Protein AF-A0A7W0P525-F1 (afdb_monomer)

Secondary structure (DSSP, 8-state):
-TTHHHHHHHHHTT-----------PPP--EEEEEEEEEEEEEEEEEEEEEEEEEEEEEEEEEEEEEE--SS-EEEEEEEEEEEEE-TTSSSEEEEEEEEEEEEEEEEEEEEEEEEEEEEEEEEEEEE--TT-EEEEE-TTSSSS---EEEETT-SSPEEPPSS-EEE-SS--

Sequence (173 aa):
MRKFLLFAALAALFVLPAIGSAVRAAPKDGTLSIKNGDGMVFINGSGAVIAQVEKVFKPGGITLTDIVEEGSGATFTGCEWSKETETASGVGTVTYCRGTNIRFKLIGGQYKLRITNAKGINLSAVGRSRVDQVHLDGDGEALGDDDGTFSFDGDLPYKSLPNKLDKFQLGSS

Foldseek 3Di:
DVVVVVVVVVVVVVPDPPDPPPPPPPFQQQKKWWFFAFFKKKAWFWFKKKKWFFFADPPWWKKKKFQAPDDDAKDKDQFPDKDKDADPVNRIIIIIGHHGRMIMMDGGGTMIIIGGRTGRMTMMDGGWDDWQRIKWAQCACPVDDFNTFMDGSPDPPTHGTHNGIDGDTGTDD

Nearest PDB structures (foldseek):
  2uy9-assembly1_A  TM=4.790E-01  e=8.465E-01  Bacillus subtilis
  3kgl-assembly2_D  TM=4.512E-01  e=9.938E-01  Brassica napus
  1zrr-assembly1_A  TM=4.078E-01  e=2.337E+00  Klebsiella oxytoca
  4qgm-assembly1_A  TM=3.086E-01  e=2.894E+00  Bacillus anthracis str. 'Ames Ancestor'
  6ovb-assembly1_A  TM=1.997E-01  e=9.897E+00  Bacillus thuringiensis

pLDDT: mean 83.34, std 16.04, range [43.47, 97.88]

Solvent-accessible surface area (backbone atoms only — not comparable to full-atom values): 8809 Å² total; per-residue (Å²): 118,79,70,60,58,55,56,57,58,58,58,59,71,71,68,64,80,73,78,82,73,77,74,70,75,69,84,51,79,6,33,39,39,34,44,50,24,24,25,35,44,36,39,40,34,35,34,34,40,39,36,38,32,45,34,42,43,87,95,40,34,36,38,40,33,39,56,37,78,44,67,79,48,77,48,80,42,46,56,76,43,71,50,76,45,69,38,98,84,69,60,25,42,34,41,38,37,35,40,48,61,28,36,39,39,32,42,46,30,36,36,39,42,38,38,30,50,28,36,46,28,33,36,43,36,42,33,37,22,54,82,69,30,28,37,40,24,17,46,56,78,75,79,64,76,78,35,22,30,33,30,52,59,79,46,78,76,65,39,70,42,39,67,49,82,41,70,37,57,32,27,73,126

Mean predicted aligned error: 10.32 Å

Structure (mmCIF, N/CA/C/O backbone):
data_AF-A0A7W0P525-F1
#
_entry.id   AF-A0A7W0P525-F1
#
loop_
_atom_site.group_PDB
_atom_site.id
_atom_site.type_symbol
_atom_site.label_atom_id
_atom_site.label_alt_id
_atom_site.label_comp_id
_atom_site.label_asym_id
_atom_site.label_entity_id
_atom_site.label_seq_id
_atom_site.pdbx_PDB_ins_code
_atom_site.Cartn_x
_atom_site.Cartn_y
_atom_site.Cartn_z
_atom_site.occupancy
_atom_site.B_iso_or_equiv
_atom_site.auth_seq_id
_atom_site.auth_comp_id
_atom_site.auth_asym_id
_atom_site.auth_atom_id
_atom_site.pdbx_PDB_model_num
ATOM 1 N N . MET A 1 1 ? 0.279 -51.932 -57.284 1.00 49.66 1 MET A N 1
ATOM 2 C CA . MET A 1 1 ? -0.048 -50.521 -56.957 1.00 49.66 1 MET A CA 1
ATOM 3 C C . MET A 1 1 ? -1.187 -50.356 -55.939 1.00 49.66 1 MET A C 1
ATOM 5 O O . MET A 1 1 ? -1.161 -49.404 -55.179 1.00 49.66 1 MET A O 1
ATOM 9 N N . ARG A 1 2 ? -2.140 -51.299 -55.825 1.00 53.41 2 ARG A N 1
ATOM 10 C CA . ARG A 1 2 ? -3.279 -51.225 -54.877 1.00 53.41 2 ARG A CA 1
ATOM 11 C C . ARG A 1 2 ? -2.910 -51.299 -53.378 1.00 53.41 2 ARG A C 1
ATOM 13 O O . ARG A 1 2 ? -3.666 -50.826 -52.544 1.00 53.41 2 ARG A O 1
ATOM 20 N N . LYS A 1 3 ? -1.746 -51.875 -53.043 1.00 51.97 3 LYS A N 1
ATOM 21 C CA . LYS A 1 3 ? -1.271 -52.056 -51.655 1.00 51.97 3 LYS A CA 1
ATOM 22 C C . LYS A 1 3 ? -0.569 -50.818 -51.070 1.00 51.97 3 LYS A C 1
ATOM 24 O O . LYS A 1 3 ? -0.540 -50.675 -49.858 1.00 51.97 3 LYS A O 1
ATOM 29 N N . PHE A 1 4 ? -0.061 -49.911 -51.911 1.00 52.62 4 PHE A N 1
ATOM 30 C CA . PHE A 1 4 ? 0.583 -48.665 -51.461 1.00 52.62 4 PHE A CA 1
ATOM 31 C C . PHE A 1 4 ? -0.431 -47.587 -51.051 1.00 52.62 4 PHE A C 1
ATOM 33 O O . PHE A 1 4 ? -0.163 -46.801 -50.149 1.00 52.62 4 PHE A O 1
ATOM 40 N N . LEU A 1 5 ? -1.628 -47.601 -51.646 1.00 57.09 5 LEU A N 1
ATOM 41 C CA . LEU A 1 5 ? -2.716 -46.683 -51.286 1.00 57.09 5 LEU A CA 1
ATOM 42 C C . LEU A 1 5 ? -3.295 -46.969 -49.890 1.00 57.09 5 LEU A C 1
ATOM 44 O O . LEU A 1 5 ? -3.757 -46.054 -49.217 1.00 57.09 5 LEU A O 1
ATOM 48 N N . LEU A 1 6 ? -3.218 -48.222 -49.431 1.00 55.91 6 LEU A N 1
ATOM 49 C CA . LEU A 1 6 ? -3.673 -48.632 -48.098 1.00 55.91 6 LEU A CA 1
ATOM 50 C C . LEU A 1 6 ? -2.762 -48.105 -46.980 1.00 55.91 6 LEU A C 1
ATOM 52 O O . LEU A 1 6 ? -3.262 -47.682 -45.943 1.00 55.91 6 LEU A O 1
ATOM 56 N N . PHE A 1 7 ? -1.445 -48.057 -47.207 1.00 55.62 7 PHE A N 1
ATOM 57 C CA . PHE A 1 7 ? -0.503 -47.477 -46.242 1.00 55.62 7 PHE A CA 1
ATOM 58 C C . PHE A 1 7 ? -0.599 -45.946 -46.178 1.00 55.62 7 PHE A C 1
ATOM 60 O O . PHE A 1 7 ? -0.505 -45.379 -45.093 1.00 55.62 7 PHE A O 1
ATOM 67 N N . ALA A 1 8 ? -0.863 -45.281 -47.308 1.00 58.72 8 ALA A N 1
ATOM 68 C CA . ALA A 1 8 ? -1.077 -43.832 -47.340 1.00 58.72 8 ALA A CA 1
ATOM 69 C C . ALA A 1 8 ? -2.374 -43.411 -46.619 1.00 58.72 8 ALA A C 1
ATOM 71 O O . ALA A 1 8 ? -2.390 -42.400 -45.922 1.00 58.72 8 ALA A O 1
ATOM 72 N N . ALA A 1 9 ? -3.441 -44.213 -46.723 1.00 58.06 9 ALA A N 1
ATOM 73 C CA . ALA A 1 9 ? -4.692 -43.966 -46.005 1.00 58.06 9 ALA A CA 1
ATOM 74 C C . ALA A 1 9 ? -4.560 -44.181 -44.484 1.00 58.06 9 ALA A C 1
ATOM 76 O O . ALA A 1 9 ? -5.178 -43.457 -43.707 1.00 58.06 9 ALA A O 1
ATOM 77 N N . LEU A 1 10 ? -3.723 -45.132 -44.049 1.00 54.97 10 LEU A N 1
ATOM 78 C CA . LEU A 1 10 ? -3.493 -45.401 -42.625 1.00 54.97 10 LEU A CA 1
ATOM 79 C C . LEU A 1 10 ? -2.620 -44.322 -41.955 1.00 54.97 10 LEU A C 1
ATOM 81 O O . LEU A 1 10 ? -2.834 -43.999 -40.790 1.00 54.97 10 LEU A O 1
ATOM 85 N N . ALA A 1 11 ? -1.689 -43.715 -42.701 1.00 56.28 11 ALA A N 1
ATOM 86 C CA . ALA A 1 11 ? -0.872 -42.597 -42.220 1.00 56.28 11 ALA A CA 1
ATOM 87 C C . ALA A 1 11 ? -1.682 -41.298 -42.028 1.00 56.28 11 ALA A C 1
ATOM 89 O O . ALA A 1 11 ? -1.358 -40.500 -41.153 1.00 56.28 11 ALA A O 1
ATOM 90 N N . ALA A 1 12 ? -2.765 -41.105 -42.790 1.00 56.25 12 ALA A N 1
ATOM 91 C CA . ALA A 1 12 ? -3.633 -39.932 -42.664 1.00 56.25 12 ALA A CA 1
ATOM 92 C C . ALA A 1 12 ? -4.502 -39.947 -41.390 1.00 56.25 12 ALA A C 1
ATOM 94 O O . ALA A 1 12 ? -4.876 -38.884 -40.902 1.00 56.25 12 ALA A O 1
ATOM 95 N N . LEU A 1 13 ? -4.778 -41.122 -40.805 1.00 54.38 13 LEU A N 1
ATOM 96 C CA . LEU A 1 13 ? -5.499 -41.220 -39.526 1.00 54.38 13 LEU A CA 1
ATOM 97 C C . LEU A 1 13 ? -4.633 -40.877 -38.302 1.00 54.38 13 LEU A C 1
ATOM 99 O O . LEU A 1 13 ? -5.179 -40.630 -37.230 1.00 54.38 13 LEU A O 1
ATOM 103 N N . PHE A 1 14 ? -3.305 -40.837 -38.448 1.00 51.53 14 PHE A N 1
ATOM 104 C CA . PHE A 1 14 ? -2.380 -40.464 -37.370 1.00 51.53 14 PHE A CA 1
ATOM 105 C C . PHE A 1 14 ? -2.102 -38.954 -37.289 1.00 51.53 14 PHE A C 1
ATOM 107 O O . PHE A 1 14 ? -1.365 -38.514 -36.410 1.00 51.53 14 PHE A O 1
ATOM 114 N N . VAL A 1 15 ? -2.718 -38.147 -38.160 1.00 56.03 15 VAL A N 1
ATOM 115 C CA . VAL A 1 15 ? -2.619 -36.679 -38.149 1.00 56.03 15 VAL A CA 1
ATOM 116 C C . VAL A 1 15 ? -3.874 -36.076 -37.510 1.00 56.03 15 VAL A C 1
ATOM 118 O O . VAL A 1 15 ? -4.547 -35.226 -38.082 1.00 56.03 15 VAL A O 1
ATOM 121 N N . LEU A 1 16 ? -4.224 -36.539 -36.312 1.00 57.44 16 LEU A N 1
ATOM 122 C CA . LEU A 1 16 ? -5.075 -35.759 -35.418 1.00 57.44 16 LEU A CA 1
ATOM 123 C C . LEU A 1 16 ? -4.133 -34.826 -34.649 1.00 57.44 16 LEU A C 1
ATOM 125 O O . LEU A 1 16 ? -3.438 -35.313 -33.753 1.00 57.44 16 LEU A O 1
ATOM 129 N N . PRO A 1 17 ? -4.047 -33.515 -34.958 1.00 55.66 17 PRO A N 1
ATOM 130 C CA . PRO A 1 17 ? -3.483 -32.596 -33.990 1.00 55.66 17 PRO A CA 1
ATOM 131 C C . PRO A 1 17 ? -4.354 -32.713 -32.744 1.00 55.66 17 PRO A C 1
ATOM 133 O O . PRO A 1 17 ? -5.559 -32.450 -32.768 1.00 55.66 17 PRO A O 1
ATOM 136 N N . ALA A 1 18 ? -3.727 -33.224 -31.689 1.00 56.56 18 ALA A N 1
ATOM 137 C CA . ALA A 1 18 ? -4.294 -33.338 -30.370 1.00 56.56 18 ALA A CA 1
ATOM 138 C C . ALA A 1 18 ? -5.007 -32.030 -30.023 1.00 56.56 18 ALA A C 1
ATOM 140 O O . ALA A 1 18 ? -4.419 -30.951 -30.077 1.00 56.56 18 ALA A O 1
ATOM 141 N N . ILE A 1 19 ? -6.297 -32.187 -29.740 1.00 50.34 19 ILE A N 1
ATOM 142 C CA . ILE A 1 19 ? -7.178 -31.327 -28.958 1.00 50.34 19 ILE A CA 1
ATOM 143 C C . ILE A 1 19 ? -6.377 -30.199 -28.302 1.00 50.34 19 ILE A C 1
ATOM 145 O O . ILE A 1 19 ? -5.646 -30.423 -27.337 1.00 50.34 19 ILE A O 1
ATOM 149 N N . GLY A 1 20 ? -6.513 -28.993 -28.856 1.00 46.03 20 GLY A N 1
ATOM 150 C CA . GLY A 1 20 ? -6.057 -27.769 -28.222 1.00 46.03 20 GLY A CA 1
ATOM 151 C C . GLY A 1 20 ? -6.836 -27.592 -26.930 1.00 46.03 20 GLY A C 1
ATOM 152 O O . GLY A 1 20 ? -7.890 -26.959 -26.909 1.00 46.03 20 GLY A O 1
ATOM 153 N N . SER A 1 21 ? -6.340 -28.202 -25.859 1.00 45.28 21 SER A N 1
ATOM 154 C CA . SER A 1 21 ? -6.736 -27.883 -24.504 1.00 45.28 21 SER A CA 1
ATOM 155 C C . SER A 1 21 ? -6.454 -26.402 -24.330 1.00 45.28 21 SER A C 1
ATOM 157 O O . SER A 1 21 ? -5.304 -25.990 -24.184 1.00 45.28 21 SER A O 1
ATOM 159 N N . ALA A 1 22 ? -7.509 -25.591 -24.388 1.00 43.50 22 ALA A N 1
ATOM 160 C CA . ALA A 1 22 ? -7.497 -24.281 -23.781 1.00 43.50 22 ALA A CA 1
ATOM 161 C C . ALA A 1 22 ? -7.094 -24.518 -22.326 1.00 43.50 22 ALA A C 1
ATOM 163 O O . ALA A 1 22 ? -7.900 -24.982 -21.516 1.00 43.50 22 ALA A O 1
ATOM 164 N N . VAL A 1 23 ? -5.814 -24.298 -22.024 1.00 46.41 23 VAL A N 1
ATOM 165 C CA . VAL A 1 23 ? -5.329 -24.209 -20.657 1.00 46.41 23 VAL A CA 1
ATOM 166 C C . VAL A 1 23 ? -6.142 -23.069 -20.071 1.00 46.41 23 VAL A C 1
ATOM 168 O O . VAL A 1 23 ? -5.884 -21.901 -20.357 1.00 46.41 23 VAL A O 1
ATOM 171 N N . ARG A 1 24 ? -7.208 -23.403 -19.333 1.00 43.47 24 ARG A N 1
ATOM 172 C CA . ARG A 1 24 ? -7.824 -22.442 -18.429 1.00 43.47 24 ARG A CA 1
ATOM 173 C C . ARG A 1 24 ? -6.665 -21.973 -17.572 1.00 43.47 24 ARG A C 1
ATOM 175 O O . ARG A 1 24 ? -6.080 -22.794 -16.867 1.00 43.47 24 ARG A O 1
ATOM 182 N N . ALA A 1 25 ? -6.289 -20.704 -17.729 1.00 51.69 25 ALA A N 1
ATOM 183 C CA . ALA A 1 25 ? -5.340 -20.068 -16.837 1.00 51.69 25 ALA A CA 1
ATOM 184 C C . ALA A 1 25 ? -5.753 -20.467 -15.420 1.00 51.69 25 ALA A C 1
ATOM 186 O O . ALA A 1 25 ? -6.938 -20.359 -15.077 1.00 51.69 25 ALA A O 1
ATOM 187 N N . ALA A 1 26 ? -4.819 -21.059 -14.675 1.00 54.31 26 ALA A N 1
ATOM 188 C CA . ALA A 1 26 ? -5.087 -21.480 -13.312 1.00 54.31 26 ALA A CA 1
ATOM 189 C C . ALA A 1 26 ? -5.710 -20.298 -12.546 1.00 54.31 26 ALA A C 1
ATOM 191 O O . ALA A 1 26 ? -5.390 -19.145 -12.864 1.00 54.31 26 ALA A O 1
ATOM 192 N N . PRO A 1 27 ? -6.626 -20.553 -11.592 1.00 58.75 27 PRO A N 1
ATOM 193 C CA . PRO A 1 27 ? -7.144 -19.498 -10.735 1.00 58.75 27 PRO A CA 1
ATOM 194 C C . PRO A 1 27 ? -5.966 -18.702 -10.182 1.00 58.75 27 PRO A C 1
ATOM 196 O O . PRO A 1 27 ? -5.061 -19.276 -9.588 1.00 58.75 27 PRO A O 1
ATOM 199 N N . LYS A 1 28 ? -5.945 -17.403 -10.468 1.00 70.75 28 LYS A N 1
ATOM 200 C CA . LYS A 1 28 ? -4.871 -16.512 -10.042 1.00 70.75 28 LYS A CA 1
ATOM 201 C C . LYS A 1 28 ? -4.839 -16.463 -8.517 1.00 70.75 28 LYS A C 1
ATOM 203 O O . LYS A 1 28 ? -5.878 -16.201 -7.905 1.00 70.75 28 LYS A O 1
ATOM 208 N N . ASP A 1 29 ? -3.668 -16.701 -7.930 1.00 76.12 29 ASP A N 1
ATOM 209 C CA . ASP A 1 29 ? -3.466 -16.793 -6.476 1.00 76.12 29 ASP A CA 1
ATOM 210 C C . ASP A 1 29 ? -3.819 -15.490 -5.739 1.00 76.12 29 ASP A C 1
ATOM 212 O O . ASP A 1 29 ? -4.108 -15.494 -4.541 1.00 76.12 29 ASP A O 1
ATOM 216 N N . GLY A 1 30 ? -3.847 -14.372 -6.462 1.00 88.94 30 GLY A N 1
ATOM 217 C CA . GLY A 1 30 ? -4.219 -13.066 -5.956 1.00 88.94 30 GLY A CA 1
ATOM 218 C C . GLY A 1 30 ? -3.109 -12.436 -5.150 1.00 88.94 30 GLY A C 1
ATOM 219 O O . GLY A 1 30 ? -3.336 -11.959 -4.041 1.00 88.94 30 GLY A O 1
ATOM 220 N N . THR A 1 31 ? -1.903 -12.424 -5.711 1.00 92.75 31 THR A N 1
ATOM 221 C CA . THR A 1 31 ? -0.752 -11.770 -5.084 1.00 92.75 31 THR A CA 1
ATOM 222 C C . THR A 1 31 ? -0.289 -10.572 -5.901 1.00 92.75 31 THR A C 1
ATOM 224 O O . THR A 1 31 ? -0.362 -10.576 -7.126 1.00 92.75 31 THR A O 1
ATOM 227 N N . LEU A 1 32 ? 0.180 -9.534 -5.214 1.00 94.69 32 LEU A N 1
ATOM 228 C CA . LEU A 1 32 ? 0.865 -8.380 -5.784 1.00 94.69 32 LEU A CA 1
ATOM 229 C C . LEU A 1 32 ? 2.129 -8.137 -4.971 1.00 94.69 32 LEU A C 1
ATOM 231 O O . LEU A 1 32 ? 2.068 -7.960 -3.755 1.00 94.69 32 LEU A O 1
ATOM 235 N N . SER A 1 33 ? 3.263 -8.078 -5.651 1.00 96.12 33 SER A N 1
ATOM 236 C CA . SER A 1 33 ? 4.539 -7.670 -5.082 1.00 96.12 33 SER A CA 1
ATOM 237 C C . SER A 1 33 ? 5.041 -6.442 -5.826 1.00 96.12 33 SER A C 1
ATOM 239 O O . SER A 1 33 ? 5.143 -6.480 -7.046 1.00 96.12 33 SER A O 1
ATOM 241 N N . ILE A 1 34 ? 5.369 -5.377 -5.099 1.00 96.19 34 ILE A N 1
ATOM 242 C CA . ILE A 1 34 ? 6.039 -4.177 -5.610 1.00 96.19 34 ILE A CA 1
ATOM 243 C C . ILE A 1 34 ? 7.391 -4.074 -4.911 1.00 96.19 34 ILE A C 1
ATOM 245 O O . ILE A 1 34 ? 7.470 -4.243 -3.690 1.00 96.19 34 ILE A O 1
ATOM 249 N N . LYS A 1 35 ? 8.445 -3.807 -5.678 1.00 95.50 35 LYS A N 1
ATOM 250 C CA . LYS A 1 35 ? 9.820 -3.656 -5.202 1.00 95.50 35 LYS A CA 1
ATOM 251 C C . LYS A 1 35 ? 10.365 -2.310 -5.642 1.00 95.50 35 LYS A C 1
ATOM 253 O O . LYS A 1 35 ? 10.390 -2.035 -6.840 1.00 95.50 35 LYS A O 1
ATOM 258 N N . ASN A 1 36 ? 10.830 -1.535 -4.663 1.00 93.88 36 ASN A N 1
ATOM 259 C CA . ASN A 1 36 ? 11.416 -0.209 -4.853 1.00 93.88 36 ASN A CA 1
ATOM 260 C C . ASN A 1 36 ? 10.592 0.700 -5.783 1.00 93.88 36 ASN A C 1
ATOM 262 O O . ASN A 1 36 ? 11.145 1.320 -6.679 1.00 93.88 36 ASN A O 1
ATOM 266 N N . GLY A 1 37 ? 9.268 0.694 -5.619 1.00 92.81 37 GLY A N 1
ATOM 267 C CA . GLY A 1 37 ? 8.366 1.447 -6.480 1.00 92.81 37 GLY A CA 1
ATOM 268 C C . GLY A 1 37 ? 8.273 2.916 -6.103 1.00 92.81 37 GLY A C 1
ATOM 269 O O . GLY A 1 37 ? 8.117 3.233 -4.922 1.00 92.81 37 GLY A O 1
ATOM 270 N N . ASP A 1 38 ? 8.273 3.785 -7.104 1.00 92.75 38 ASP A N 1
ATOM 271 C CA . ASP A 1 38 ? 8.107 5.227 -6.937 1.00 92.75 38 ASP A CA 1
ATOM 272 C C . ASP A 1 38 ? 6.814 5.667 -7.637 1.00 92.75 38 ASP A C 1
ATOM 274 O O . ASP A 1 38 ? 6.534 5.252 -8.759 1.00 92.75 38 ASP A O 1
ATOM 278 N N . GLY A 1 39 ? 5.985 6.468 -6.959 1.00 91.62 39 GLY A N 1
ATOM 279 C CA . GLY A 1 39 ? 4.726 6.984 -7.512 1.00 91.62 39 GLY A CA 1
ATOM 280 C C . GLY A 1 39 ? 3.495 6.704 -6.647 1.00 91.62 39 GLY A C 1
ATOM 281 O O . GLY A 1 39 ? 3.420 7.119 -5.480 1.00 91.62 39 GLY A O 1
ATOM 282 N N . MET A 1 40 ? 2.476 6.075 -7.241 1.00 93.06 40 MET A N 1
ATOM 283 C CA . MET A 1 40 ? 1.163 5.849 -6.637 1.00 93.06 40 MET A CA 1
ATOM 284 C C . MET A 1 40 ? 0.707 4.391 -6.702 1.00 93.06 40 MET A C 1
ATOM 286 O O . MET A 1 40 ? 0.862 3.691 -7.702 1.00 93.06 40 MET A O 1
ATOM 290 N N . VAL A 1 41 ? 0.049 3.960 -5.626 1.00 95.81 41 VAL A N 1
ATOM 291 C CA . VAL A 1 41 ? -0.548 2.629 -5.511 1.00 95.81 41 VAL A CA 1
ATOM 292 C C . VAL A 1 41 ? -1.938 2.754 -4.910 1.00 95.81 41 VAL A C 1
ATOM 294 O O . VAL A 1 41 ? -2.117 3.319 -3.828 1.00 95.81 41 VAL A O 1
ATOM 297 N N . PHE A 1 42 ? -2.924 2.187 -5.593 1.00 96.44 42 PHE A N 1
ATOM 298 C CA . PHE A 1 42 ? -4.299 2.097 -5.131 1.00 96.44 42 PHE A CA 1
ATOM 299 C C . PHE A 1 42 ? -4.739 0.643 -5.139 1.00 9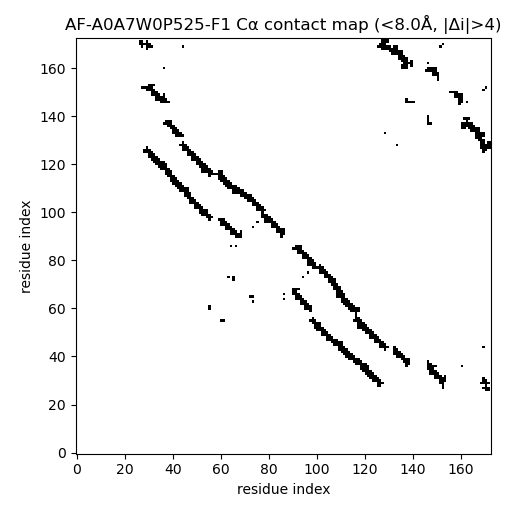6.44 42 PHE A C 1
ATOM 301 O O . PHE A 1 42 ? -4.605 -0.043 -6.148 1.00 96.44 42 PHE A O 1
ATOM 308 N N . ILE A 1 43 ? -5.282 0.171 -4.023 1.00 95.62 43 ILE A N 1
ATOM 309 C CA . ILE A 1 43 ? -5.819 -1.184 -3.906 1.00 95.62 43 ILE A CA 1
ATOM 310 C C . ILE A 1 43 ? -7.156 -1.095 -3.191 1.00 95.62 43 ILE A C 1
ATOM 312 O O . ILE A 1 43 ? -7.228 -0.600 -2.069 1.00 95.62 43 ILE A O 1
ATOM 316 N N . ASN A 1 44 ? -8.209 -1.595 -3.825 1.00 94.94 44 ASN A N 1
ATOM 317 C CA . ASN A 1 44 ? -9.506 -1.803 -3.198 1.00 94.94 44 ASN A CA 1
ATOM 318 C C . ASN A 1 44 ? -9.856 -3.293 -3.261 1.00 94.94 44 ASN A C 1
ATOM 320 O O . ASN A 1 44 ? -10.127 -3.839 -4.330 1.00 94.94 44 ASN A O 1
ATOM 324 N N . GLY A 1 45 ? -9.824 -3.973 -2.123 1.00 93.06 45 GLY A N 1
ATOM 325 C CA . GLY A 1 45 ? -9.964 -5.422 -2.092 1.00 93.06 45 GLY A CA 1
ATOM 326 C C . GLY A 1 45 ? -10.120 -5.968 -0.686 1.00 93.06 45 GLY A C 1
ATOM 327 O O . GLY A 1 45 ? -10.441 -5.241 0.245 1.00 93.06 45 GLY A O 1
ATOM 328 N N . SER A 1 46 ? -9.905 -7.267 -0.539 1.00 92.56 46 SER A N 1
ATOM 329 C CA . SER A 1 46 ? -9.942 -7.974 0.740 1.00 92.56 46 SER A CA 1
ATOM 330 C C . SER A 1 46 ? -8.733 -8.878 0.883 1.00 92.56 46 SER A C 1
ATOM 332 O O . SER A 1 46 ? -8.307 -9.454 -0.118 1.00 92.56 46 SER A O 1
ATOM 334 N N . GLY A 1 47 ? -8.235 -9.072 2.102 1.00 92.38 47 GLY A N 1
ATOM 335 C CA . GLY A 1 47 ? -7.108 -9.966 2.375 1.00 92.38 47 GLY A CA 1
ATOM 336 C C . GLY A 1 47 ? -6.060 -9.316 3.269 1.00 92.38 47 GLY A C 1
ATOM 337 O O . GLY A 1 47 ? -6.399 -8.695 4.264 1.00 92.38 47 GLY A O 1
ATOM 338 N N . ALA A 1 48 ? -4.784 -9.473 2.934 1.00 93.56 48 ALA A N 1
ATOM 339 C CA . ALA A 1 48 ? -3.675 -8.931 3.705 1.00 93.56 48 ALA A CA 1
ATOM 340 C C . ALA A 1 48 ? -2.793 -8.025 2.845 1.00 93.56 48 ALA A C 1
ATOM 342 O O . ALA A 1 48 ? -2.569 -8.288 1.663 1.00 93.56 48 ALA A O 1
ATOM 343 N N . VAL A 1 49 ? -2.253 -6.977 3.457 1.00 95.75 49 VAL A N 1
ATOM 344 C CA . VAL A 1 49 ? -1.237 -6.118 2.854 1.00 95.75 49 VAL A CA 1
ATOM 345 C C . VAL A 1 49 ? -0.165 -5.790 3.878 1.00 95.75 49 VAL A C 1
ATOM 347 O O . VAL A 1 49 ? -0.450 -5.455 5.025 1.00 95.75 49 VAL A O 1
ATOM 350 N N . ILE A 1 50 ? 1.087 -5.890 3.455 1.00 97.06 50 ILE A N 1
ATOM 351 C CA . ILE A 1 50 ? 2.259 -5.469 4.213 1.00 97.06 50 ILE A CA 1
ATOM 352 C C . ILE A 1 50 ? 3.055 -4.550 3.304 1.00 97.06 50 ILE A C 1
ATOM 354 O O . ILE A 1 50 ? 3.304 -4.887 2.146 1.00 97.06 50 ILE A O 1
ATOM 358 N N . ALA A 1 51 ? 3.459 -3.394 3.814 1.00 97.56 51 ALA A N 1
ATOM 359 C CA . ALA A 1 51 ? 4.263 -2.471 3.041 1.00 97.56 51 ALA A CA 1
ATOM 360 C C . ALA A 1 51 ? 5.266 -1.700 3.893 1.00 97.56 51 ALA A C 1
ATOM 362 O O . ALA A 1 51 ? 5.052 -1.414 5.074 1.00 97.56 51 ALA A O 1
ATOM 363 N N . GLN A 1 52 ? 6.355 -1.329 3.237 1.00 97.88 52 GLN A N 1
ATOM 364 C CA . GLN A 1 52 ? 7.331 -0.355 3.677 1.00 97.88 52 GLN A CA 1
ATOM 365 C C . GLN A 1 52 ? 7.408 0.746 2.622 1.00 97.88 52 GLN A C 1
ATOM 367 O O . GLN A 1 52 ? 7.422 0.466 1.427 1.00 97.88 52 GLN A O 1
ATOM 372 N N . VAL A 1 53 ? 7.470 1.993 3.068 1.00 97.25 53 VAL A N 1
ATOM 373 C CA . VAL A 1 53 ? 7.616 3.165 2.210 1.00 97.25 53 VAL A CA 1
ATOM 374 C C . VAL A 1 53 ? 8.752 4.010 2.763 1.00 97.25 53 VAL A C 1
ATOM 376 O O . VAL A 1 53 ? 8.732 4.396 3.934 1.00 97.25 53 VAL A O 1
ATOM 379 N N . GLU A 1 54 ? 9.759 4.285 1.938 1.00 96.31 54 GLU A N 1
ATOM 380 C CA . GLU A 1 54 ? 10.922 5.067 2.355 1.00 96.31 54 GLU A CA 1
ATOM 381 C C . GLU A 1 54 ? 10.534 6.512 2.663 1.00 96.31 54 GLU A C 1
ATOM 383 O O . GLU A 1 54 ? 10.912 7.048 3.708 1.00 96.31 54 GLU A O 1
ATOM 388 N N . LYS A 1 55 ? 9.750 7.144 1.787 1.00 94.38 55 LYS A N 1
ATOM 389 C CA . LYS A 1 55 ? 9.360 8.544 1.957 1.00 94.38 55 LYS A CA 1
ATOM 390 C C . LYS A 1 55 ? 8.047 8.866 1.270 1.00 94.38 55 LYS A C 1
ATOM 392 O O . LYS A 1 55 ? 7.781 8.391 0.174 1.00 94.38 55 LYS A O 1
ATOM 397 N N . VAL A 1 56 ? 7.259 9.738 1.894 1.00 93.50 56 VAL A N 1
ATOM 398 C CA . VAL A 1 56 ? 6.063 10.334 1.290 1.00 93.50 56 VAL A CA 1
ATOM 399 C C . VAL A 1 56 ? 6.253 11.845 1.178 1.00 93.50 56 VAL A C 1
ATOM 401 O O . VAL A 1 56 ? 6.465 12.529 2.182 1.00 93.50 56 VAL A O 1
ATOM 404 N N . PHE A 1 57 ? 6.171 12.382 -0.036 1.00 90.75 57 PHE A N 1
ATOM 405 C CA . PHE A 1 57 ? 6.318 13.810 -0.310 1.00 90.75 57 PHE A CA 1
ATOM 406 C C . PHE A 1 57 ? 4.970 14.527 -0.235 1.00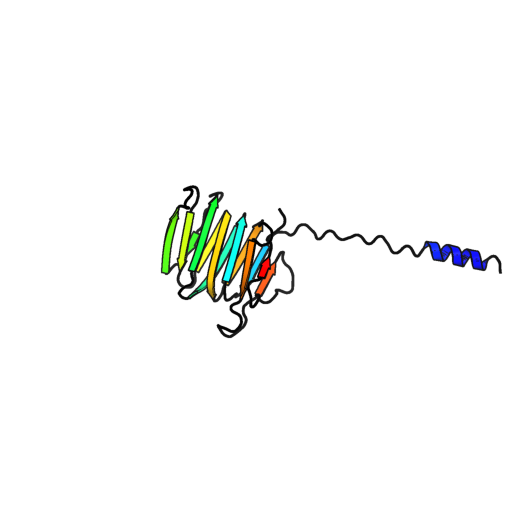 90.75 57 PHE A C 1
ATOM 408 O O . PHE A 1 57 ? 3.918 13.946 -0.483 1.00 90.75 57 PHE A O 1
ATOM 415 N N . LYS A 1 58 ? 4.972 15.822 0.097 1.00 88.88 58 LYS A N 1
ATOM 416 C CA . LYS A 1 58 ? 3.752 16.645 0.081 1.00 88.88 58 LYS A CA 1
ATOM 417 C C . LYS A 1 58 ? 3.427 17.062 -1.365 1.00 88.88 58 LYS A C 1
ATOM 419 O O . LYS A 1 58 ? 4.355 17.416 -2.085 1.00 88.88 58 LYS A O 1
ATOM 424 N N . PRO A 1 59 ? 2.144 17.071 -1.785 1.00 87.19 59 PRO A N 1
ATOM 425 C CA . PRO A 1 59 ? 0.927 16.877 -0.980 1.00 87.19 59 PRO A CA 1
ATOM 426 C C . PRO A 1 59 ? 0.442 15.413 -0.813 1.00 87.19 59 PRO A C 1
ATOM 428 O O . PRO A 1 59 ? -0.712 15.196 -0.441 1.00 87.19 59 PRO A O 1
ATOM 431 N N . GLY A 1 60 ? 1.289 14.408 -1.045 1.00 91.44 60 GLY A N 1
ATOM 432 C CA . GLY A 1 60 ? 0.978 12.975 -0.941 1.00 91.44 60 GLY A CA 1
ATOM 433 C C . GLY A 1 60 ? 0.683 12.452 0.462 1.00 91.44 60 GLY A C 1
ATOM 434 O O . GLY A 1 60 ? 0.652 13.206 1.436 1.00 91.44 60 GLY A O 1
ATOM 435 N N . GLY A 1 61 ? 0.407 11.156 0.577 1.00 94.38 61 GLY A N 1
ATOM 436 C CA . GLY A 1 61 ? -0.000 10.508 1.825 1.00 94.38 61 GLY A CA 1
ATOM 437 C C . GLY A 1 61 ? -0.231 9.010 1.666 1.00 94.38 61 GLY A C 1
ATOM 438 O O . GLY A 1 61 ? -0.508 8.538 0.565 1.00 94.38 61 GLY A O 1
ATOM 439 N N . ILE A 1 62 ? -0.184 8.283 2.782 1.00 97.12 62 ILE A N 1
ATOM 440 C CA . ILE A 1 62 ? -0.770 6.946 2.883 1.00 97.12 62 ILE A CA 1
ATOM 441 C C . ILE A 1 62 ? -2.133 7.092 3.558 1.00 97.12 62 ILE A C 1
ATOM 443 O O . ILE A 1 62 ? -2.259 7.735 4.599 1.00 97.12 62 ILE A O 1
ATOM 447 N N . THR A 1 63 ? -3.164 6.527 2.944 1.00 97.06 63 THR A N 1
ATOM 448 C CA . THR A 1 63 ? -4.502 6.381 3.519 1.00 97.06 63 THR A CA 1
ATOM 449 C C . THR A 1 63 ? -4.882 4.916 3.447 1.00 97.06 63 THR A C 1
ATOM 451 O O . THR A 1 63 ? -4.925 4.344 2.358 1.00 97.06 63 THR A O 1
ATOM 454 N N . LEU A 1 64 ? -5.160 4.319 4.597 1.00 96.00 64 LEU A N 1
ATOM 455 C CA . LEU A 1 64 ? -5.655 2.957 4.698 1.00 96.00 64 LEU A CA 1
ATOM 456 C C . LEU A 1 64 ? -7.022 2.993 5.367 1.00 96.00 64 LEU A C 1
ATOM 458 O O . LEU A 1 64 ? -7.158 3.479 6.482 1.00 96.00 64 LEU A O 1
ATOM 462 N N . THR A 1 65 ? -8.037 2.538 4.647 1.00 94.94 65 THR A N 1
ATOM 463 C CA . THR A 1 65 ? -9.386 2.352 5.175 1.00 94.94 65 THR A CA 1
ATOM 464 C C . THR A 1 65 ? -9.614 0.872 5.400 1.00 94.94 65 THR A C 1
ATOM 466 O O . THR A 1 65 ? -9.614 0.126 4.424 1.00 94.94 65 THR A O 1
ATOM 469 N N . ASP A 1 66 ? -9.820 0.474 6.645 1.00 91.69 66 ASP A N 1
ATOM 470 C CA . ASP A 1 66 ? -10.326 -0.836 7.036 1.00 91.69 66 ASP A CA 1
ATOM 471 C C . ASP A 1 66 ? -11.858 -0.745 7.111 1.00 91.69 66 ASP A C 1
ATOM 473 O O . ASP A 1 66 ? -12.402 -0.013 7.932 1.00 91.69 66 ASP A O 1
ATOM 477 N N . ILE A 1 67 ? -12.562 -1.361 6.160 1.00 87.00 67 ILE A N 1
ATOM 478 C CA . ILE A 1 67 ? -14.025 -1.244 5.995 1.00 87.00 67 ILE A CA 1
ATOM 479 C C . ILE A 1 67 ? -14.755 -2.261 6.868 1.00 87.00 67 ILE A C 1
ATOM 481 O O . ILE A 1 67 ? -15.867 -2.000 7.319 1.00 87.00 67 ILE A O 1
ATOM 485 N N . VAL A 1 68 ? -14.153 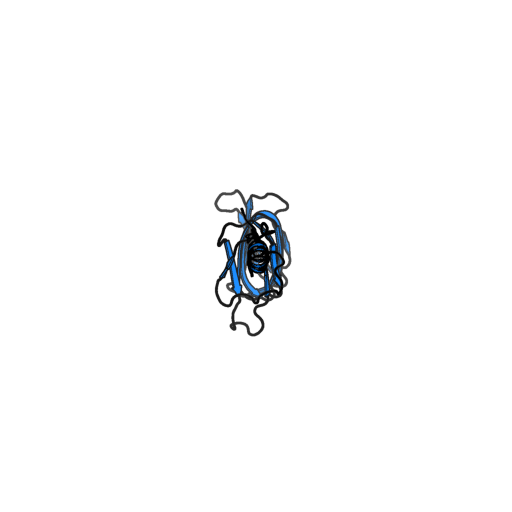-3.437 7.032 1.00 81.25 68 VAL A N 1
ATOM 486 C CA . VAL A 1 68 ? -14.692 -4.545 7.813 1.00 81.25 68 VAL A CA 1
ATOM 487 C C . VAL A 1 68 ? -13.547 -5.013 8.688 1.00 81.25 68 VAL A C 1
ATOM 489 O O . VAL A 1 68 ? -12.656 -5.683 8.169 1.00 81.25 68 VAL A O 1
ATOM 492 N N . GLU A 1 69 ? -13.596 -4.666 9.976 1.00 71.50 69 GLU A N 1
ATOM 493 C CA . GLU A 1 69 ? -12.562 -4.977 10.977 1.00 71.50 69 GLU A CA 1
ATOM 494 C C . GLU A 1 69 ? -12.523 -6.479 11.323 1.00 71.50 69 GLU A C 1
ATOM 496 O O . GLU A 1 69 ? -12.700 -6.913 12.460 1.00 71.50 69 GLU A O 1
ATOM 501 N N . GLU A 1 70 ? -12.312 -7.313 10.313 1.00 72.94 70 GLU A N 1
ATOM 502 C CA . GLU A 1 70 ? -12.008 -8.726 10.461 1.00 72.94 70 GLU A CA 1
ATOM 503 C C . GLU A 1 70 ? -10.489 -8.895 10.496 1.00 72.94 70 GLU A C 1
ATOM 505 O O . GLU A 1 70 ? -9.812 -8.712 9.488 1.00 72.94 70 GLU A O 1
ATOM 510 N N . GLY A 1 71 ? -9.946 -9.291 11.648 1.00 78.81 71 GLY A N 1
ATOM 511 C CA . GLY A 1 71 ? -8.522 -9.580 11.814 1.00 78.81 71 GLY A CA 1
ATOM 512 C C . GLY A 1 71 ? -7.853 -8.698 12.861 1.00 78.81 71 GLY A C 1
ATOM 513 O O . GLY A 1 71 ? -8.435 -8.419 13.904 1.00 78.81 71 GLY A O 1
ATOM 514 N N . SER A 1 72 ? -6.594 -8.316 12.627 1.00 83.81 72 SER A N 1
ATOM 515 C CA . SER A 1 72 ? -5.800 -7.557 13.612 1.00 83.81 72 SER A CA 1
ATOM 516 C C . SER A 1 72 ? -5.921 -6.037 13.478 1.00 83.81 72 SER A C 1
ATOM 518 O O . SER A 1 72 ? -5.225 -5.320 14.196 1.00 83.81 72 SER A O 1
ATOM 520 N N . GLY A 1 73 ? -6.708 -5.556 12.514 1.00 85.00 73 GLY A N 1
ATOM 521 C CA . GLY A 1 73 ? -6.717 -4.156 12.102 1.00 85.00 73 GLY A CA 1
ATOM 522 C C . GLY A 1 73 ? -5.389 -3.701 11.487 1.00 85.00 73 GLY A C 1
ATOM 523 O O . GLY A 1 73 ? -4.432 -4.475 11.318 1.00 85.00 73 GLY A O 1
ATOM 524 N N . ALA A 1 74 ? -5.339 -2.420 11.127 1.00 89.75 74 ALA A N 1
ATOM 525 C CA . ALA A 1 74 ? -4.152 -1.788 10.575 1.00 89.75 74 ALA A CA 1
ATOM 526 C C . ALA A 1 74 ? -3.149 -1.417 11.678 1.00 89.75 74 ALA A C 1
ATOM 528 O O . ALA A 1 74 ? -3.495 -0.810 12.685 1.00 89.75 74 ALA A O 1
ATOM 529 N N . THR A 1 75 ? -1.869 -1.721 11.475 1.00 93.75 75 THR A N 1
ATOM 530 C CA . THR A 1 75 ? -0.779 -1.245 12.339 1.00 93.75 75 THR A CA 1
ATOM 531 C C . THR A 1 75 ? 0.191 -0.416 11.518 1.00 93.75 75 THR A C 1
ATOM 533 O O . THR A 1 75 ? 0.665 -0.890 10.488 1.00 93.75 75 THR A O 1
ATOM 536 N N . PHE A 1 76 ? 0.540 0.777 12.002 1.00 95.94 76 PHE A N 1
ATOM 537 C CA . PHE A 1 76 ? 1.527 1.665 11.389 1.00 95.94 76 PHE A CA 1
ATOM 538 C C . PHE A 1 76 ? 2.716 1.921 12.320 1.00 95.94 76 PHE A C 1
ATOM 540 O O . PHE A 1 76 ? 2.582 1.966 13.539 1.00 95.94 76 PHE A O 1
ATOM 547 N N . THR A 1 77 ? 3.887 2.144 11.730 1.00 96.56 77 THR A N 1
ATOM 548 C CA . THR A 1 77 ? 5.109 2.613 12.401 1.00 96.56 77 THR A CA 1
ATOM 549 C C . THR A 1 77 ? 5.846 3.582 11.480 1.00 96.56 77 THR A C 1
ATOM 551 O O . THR A 1 77 ? 5.705 3.491 10.261 1.00 96.56 77 THR A O 1
ATOM 554 N N . GLY A 1 78 ? 6.620 4.516 12.040 1.00 94.19 78 GLY A N 1
ATOM 555 C CA . GLY A 1 78 ? 7.364 5.512 11.252 1.00 94.19 78 GLY A CA 1
ATOM 556 C C . GLY A 1 78 ? 6.519 6.687 10.739 1.00 94.19 78 GLY A C 1
ATOM 557 O O . GLY A 1 78 ? 6.995 7.488 9.944 1.00 94.19 78 GLY A O 1
ATOM 558 N N . CYS A 1 79 ? 5.267 6.823 11.187 1.00 95.50 79 CYS A N 1
ATOM 559 C CA . CYS A 1 79 ? 4.462 8.002 10.872 1.00 95.50 79 CYS A CA 1
ATOM 560 C C . CYS A 1 79 ? 4.962 9.206 11.678 1.00 95.50 79 CYS A C 1
ATOM 562 O O . CYS A 1 79 ? 4.804 9.249 12.895 1.00 95.50 79 CYS A O 1
ATOM 564 N N . GLU A 1 80 ? 5.517 10.201 10.995 1.00 96.50 80 GLU A N 1
ATOM 565 C CA . GLU A 1 80 ? 5.835 11.511 11.579 1.00 96.50 80 GLU A CA 1
ATOM 566 C C . GLU A 1 80 ? 4.562 12.333 11.805 1.00 96.50 80 GLU A C 1
ATOM 568 O O . GLU A 1 80 ? 4.456 13.108 12.752 1.00 96.50 80 GLU A O 1
ATOM 573 N N . TRP A 1 81 ? 3.570 12.140 10.935 1.00 95.25 81 TRP A N 1
ATOM 574 C CA . TRP A 1 81 ? 2.224 12.658 11.109 1.00 95.25 81 TRP A CA 1
ATOM 575 C C . TRP A 1 81 ? 1.221 11.545 10.846 1.00 95.25 81 TRP A C 1
ATOM 577 O O . TRP A 1 81 ? 1.294 10.857 9.824 1.00 95.25 81 TRP A O 1
ATOM 587 N N . SER A 1 82 ? 0.266 11.390 11.757 1.00 95.62 82 SER A N 1
ATOM 588 C CA . SER A 1 82 ? -0.841 10.462 11.591 1.00 95.62 82 SER A CA 1
ATOM 589 C C . SER A 1 82 ? -2.145 11.064 12.090 1.00 95.62 82 SER A C 1
ATOM 591 O O . SER A 1 82 ? -2.161 11.967 12.930 1.00 95.62 82 SER A O 1
ATOM 593 N N . LYS A 1 83 ? -3.245 10.576 11.528 1.00 95.62 83 LYS A N 1
ATOM 594 C CA . LYS A 1 83 ? -4.598 10.856 11.996 1.00 95.62 83 LYS A CA 1
ATOM 595 C C . LYS A 1 83 ? -5.435 9.610 11.785 1.00 95.62 83 LYS A C 1
ATOM 597 O O . LYS A 1 83 ? -5.405 9.042 10.698 1.00 95.62 83 LYS A O 1
ATOM 602 N N . GLU A 1 84 ? -6.216 9.248 12.785 1.00 94.62 84 GLU A N 1
ATOM 603 C CA . GLU A 1 84 ? -7.208 8.187 12.685 1.00 94.62 84 GLU A CA 1
ATOM 604 C C . GLU A 1 84 ? -8.612 8.784 12.791 1.00 94.62 84 GLU A C 1
ATOM 606 O O . GLU A 1 84 ? -8.821 9.798 13.463 1.00 94.62 84 GLU A O 1
ATOM 611 N N . THR A 1 85 ? -9.557 8.217 12.052 1.00 94.44 85 THR A N 1
ATOM 612 C CA . THR A 1 85 ? -10.969 8.600 12.088 1.00 94.44 85 THR A CA 1
ATOM 613 C C . THR A 1 85 ? -11.820 7.406 11.705 1.00 94.44 85 THR A C 1
ATOM 615 O O . THR A 1 85 ? -11.374 6.537 10.965 1.00 94.44 85 THR A O 1
ATOM 618 N N . GLU A 1 86 ? -13.070 7.391 12.137 1.00 92.06 86 GLU A N 1
ATOM 619 C CA . GLU A 1 86 ? -14.036 6.407 11.664 1.00 92.06 86 GLU A CA 1
ATOM 620 C C . GLU A 1 86 ? -14.462 6.700 10.216 1.00 92.06 86 GLU A C 1
ATOM 622 O O . GLU A 1 86 ? -14.424 7.840 9.733 1.00 92.06 86 GLU A O 1
ATOM 627 N N . THR A 1 87 ? -14.879 5.651 9.512 1.00 89.06 87 THR A N 1
ATOM 628 C CA . THR A 1 87 ? -15.572 5.752 8.225 1.00 89.06 87 THR A CA 1
ATOM 629 C C . THR A 1 87 ? -16.907 6.482 8.390 1.00 89.06 87 THR A C 1
ATOM 631 O O . THR A 1 87 ? -17.517 6.457 9.452 1.00 89.06 87 THR A O 1
ATOM 634 N N . ALA A 1 88 ? -17.427 7.085 7.315 1.00 85.38 88 ALA A N 1
ATOM 635 C CA . ALA A 1 88 ? -18.721 7.781 7.356 1.00 85.38 88 ALA A CA 1
ATOM 636 C C . ALA A 1 88 ? -19.904 6.875 7.761 1.00 85.38 88 ALA A C 1
ATOM 638 O O . ALA A 1 88 ? -20.930 7.372 8.215 1.00 85.38 88 ALA A O 1
ATOM 639 N N . SER A 1 89 ? -19.769 5.558 7.584 1.00 84.94 89 SER A N 1
ATOM 640 C CA . SER A 1 89 ? -20.737 4.555 8.033 1.00 84.94 89 SER A CA 1
ATOM 641 C C . SER A 1 89 ? -20.589 4.165 9.507 1.00 84.94 89 SER A C 1
ATOM 643 O O . SER A 1 89 ? -21.500 3.537 10.033 1.00 84.94 89 SER A O 1
ATOM 645 N N . GLY A 1 90 ? -19.465 4.489 10.159 1.00 84.50 90 GLY A N 1
ATOM 646 C CA . GLY A 1 90 ? -19.163 4.100 11.543 1.00 84.50 90 GLY A CA 1
ATOM 647 C C . GLY A 1 90 ? -18.799 2.620 11.735 1.00 84.50 90 GLY A C 1
ATOM 648 O O . GLY A 1 90 ? -18.819 2.131 12.854 1.00 84.50 90 GLY A O 1
ATOM 649 N N . VAL A 1 91 ? -18.504 1.886 10.654 1.00 83.88 91 VAL A N 1
ATOM 650 C CA . VAL A 1 91 ? -18.279 0.415 10.675 1.00 83.88 91 VAL A CA 1
ATOM 651 C C . VAL A 1 91 ? -16.807 0.049 10.434 1.00 83.88 91 VAL A C 1
ATOM 653 O O . VAL A 1 91 ? -16.453 -1.112 10.292 1.00 83.88 91 VAL A O 1
ATOM 656 N N . GLY A 1 92 ? -15.926 1.042 10.372 1.00 87.75 92 GLY A N 1
ATOM 657 C CA . GLY A 1 92 ? -14.525 0.814 10.051 1.00 87.75 92 GLY A CA 1
ATOM 658 C C . GLY A 1 92 ? -13.680 2.054 10.262 1.00 87.75 92 GLY A C 1
ATOM 659 O O . GLY A 1 92 ? -14.216 3.136 10.527 1.00 87.75 92 GLY A O 1
ATOM 660 N N . THR A 1 93 ? -12.377 1.906 10.063 1.00 92.62 93 THR A N 1
ATOM 661 C CA . THR A 1 93 ? -11.357 2.868 10.478 1.00 92.62 93 THR A CA 1
ATOM 662 C C . THR A 1 93 ? -10.567 3.390 9.279 1.00 92.62 93 THR A C 1
ATOM 664 O O . THR A 1 93 ? -10.209 2.649 8.367 1.00 92.62 93 THR A O 1
ATOM 667 N N . VAL A 1 94 ? -10.295 4.694 9.251 1.00 94.88 94 VAL A N 1
ATOM 668 C CA . VAL A 1 94 ? -9.457 5.366 8.254 1.00 94.88 94 VAL A CA 1
ATOM 669 C C . VAL A 1 94 ? -8.213 5.913 8.941 1.00 94.88 94 VAL A C 1
ATOM 671 O O . VAL A 1 94 ? -8.278 6.884 9.698 1.00 94.88 94 VAL A O 1
ATOM 674 N N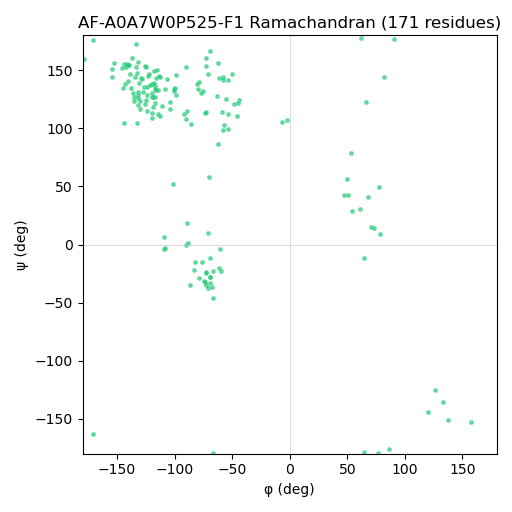 . THR A 1 95 ? -7.061 5.341 8.612 1.00 95.81 95 THR A N 1
ATOM 675 C CA . THR A 1 95 ? -5.760 5.795 9.100 1.00 95.81 95 THR A CA 1
ATOM 676 C C . THR A 1 95 ? -5.032 6.565 8.001 1.00 95.81 95 THR A C 1
ATOM 678 O O . THR A 1 95 ?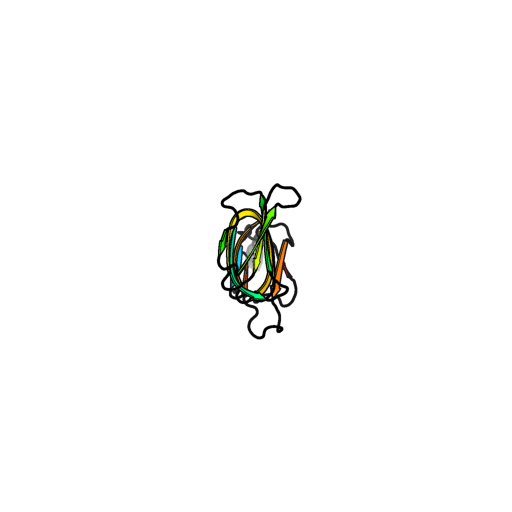 -4.772 6.054 6.908 1.00 95.81 95 THR A O 1
ATOM 681 N N . TYR A 1 96 ? -4.672 7.810 8.300 1.00 96.44 96 TYR A N 1
ATOM 682 C CA . TYR A 1 96 ? -3.797 8.645 7.487 1.00 96.44 96 TYR A CA 1
ATOM 683 C C . TYR A 1 96 ? -2.392 8.637 8.083 1.00 96.44 96 TYR A C 1
ATOM 685 O O . TYR A 1 96 ? -2.235 8.847 9.284 1.00 96.44 96 TYR A O 1
ATOM 693 N N . CYS A 1 97 ? -1.368 8.457 7.251 1.00 96.50 97 CYS A N 1
ATOM 694 C CA . CYS A 1 97 ? 0.031 8.463 7.674 1.00 96.50 97 CYS A CA 1
ATOM 695 C C . CYS A 1 97 ? 0.927 9.180 6.654 1.00 96.50 97 CYS A C 1
ATOM 697 O O . CYS A 1 97 ? 0.746 9.060 5.438 1.00 96.50 97 CYS A O 1
ATOM 699 N N . ARG A 1 98 ? 1.898 9.946 7.160 1.00 95.69 98 ARG A N 1
ATOM 700 C CA . ARG A 1 98 ? 2.941 10.658 6.406 1.00 95.69 98 ARG A CA 1
ATOM 701 C C . ARG A 1 98 ? 4.252 10.655 7.194 1.00 95.69 98 ARG A C 1
ATOM 703 O O . ARG A 1 98 ? 4.229 10.584 8.421 1.00 95.69 98 ARG A O 1
ATOM 710 N N . GLY A 1 99 ? 5.374 10.788 6.491 1.00 95.50 99 GLY A N 1
ATOM 711 C CA . GLY A 1 99 ? 6.714 10.768 7.078 1.00 95.50 99 GLY A CA 1
ATOM 712 C C . GLY A 1 99 ? 7.700 9.948 6.249 1.00 95.50 99 GLY A C 1
ATOM 713 O O . GLY A 1 99 ? 7.554 9.828 5.027 1.00 95.50 99 GLY A O 1
ATOM 714 N N . THR A 1 100 ? 8.686 9.381 6.937 1.00 96.56 100 THR A N 1
ATOM 715 C CA . THR A 1 100 ? 9.771 8.580 6.367 1.00 96.56 100 THR A CA 1
ATOM 716 C C . THR A 1 100 ? 9.875 7.210 7.040 1.00 96.56 100 THR A C 1
ATOM 718 O O . THR A 1 100 ? 9.481 7.033 8.189 1.00 96.56 100 THR A O 1
ATOM 721 N N . ASN A 1 101 ? 10.406 6.219 6.317 1.00 97.19 101 ASN A N 1
ATOM 722 C CA . ASN A 1 101 ? 10.597 4.842 6.783 1.00 97.19 101 ASN A CA 1
ATOM 723 C C . ASN A 1 101 ? 9.326 4.238 7.410 1.00 97.19 101 ASN A C 1
ATOM 725 O O . ASN A 1 101 ? 9.366 3.578 8.456 1.00 97.19 101 ASN A O 1
ATOM 729 N N . ILE A 1 102 ? 8.190 4.496 6.764 1.00 97.81 102 ILE A N 1
ATOM 730 C CA . ILE A 1 102 ? 6.877 4.067 7.223 1.00 97.81 102 ILE A CA 1
ATOM 731 C C . ILE A 1 102 ? 6.750 2.575 6.952 1.00 97.81 102 ILE A C 1
ATOM 733 O O . ILE A 1 102 ? 7.015 2.117 5.842 1.00 97.81 102 ILE A O 1
ATOM 737 N N . ARG A 1 103 ? 6.304 1.807 7.944 1.00 97.88 103 ARG A N 1
ATOM 738 C CA . ARG A 1 103 ? 5.898 0.411 7.748 1.00 97.88 103 ARG A CA 1
ATOM 739 C C . ARG A 1 103 ? 4.479 0.243 8.226 1.00 97.88 103 ARG A C 1
ATOM 741 O O . ARG A 1 103 ? 4.146 0.706 9.319 1.00 97.88 103 ARG A O 1
ATOM 748 N N . PHE A 1 104 ? 3.676 -0.458 7.444 1.00 96.38 104 PHE A N 1
ATOM 749 C CA . PHE A 1 104 ? 2.339 -0.820 7.862 1.00 96.38 104 PHE A CA 1
ATOM 750 C C . PHE A 1 104 ? 1.971 -2.232 7.445 1.00 96.38 104 PHE A C 1
ATOM 752 O O . PHE A 1 104 ? 2.506 -2.792 6.487 1.00 96.38 104 PHE A O 1
ATOM 759 N N . LYS A 1 105 ? 1.041 -2.802 8.201 1.00 95.81 105 LYS A N 1
ATOM 760 C CA . LYS A 1 105 ? 0.404 -4.072 7.881 1.00 95.81 105 LYS A CA 1
ATOM 761 C C . LYS A 1 105 ? -1.082 -3.990 8.176 1.00 95.81 105 LYS A C 1
ATOM 763 O O . LYS A 1 105 ? -1.483 -3.338 9.137 1.00 95.81 105 LYS A O 1
ATOM 768 N N . LEU A 1 106 ? -1.861 -4.697 7.379 1.00 94.31 106 LEU A N 1
ATOM 769 C CA . LEU A 1 106 ? -3.259 -5.003 7.624 1.00 94.31 106 LEU A CA 1
ATOM 770 C C . LEU A 1 106 ? -3.466 -6.469 7.279 1.00 94.31 106 LEU A C 1
ATOM 772 O O . LEU A 1 106 ? -3.032 -6.922 6.219 1.00 94.31 106 LEU A O 1
ATOM 776 N N . ILE A 1 107 ? -4.090 -7.205 8.188 1.00 93.12 107 ILE A N 1
ATOM 777 C CA . ILE A 1 107 ? -4.334 -8.634 8.039 1.00 93.12 107 ILE A CA 1
ATOM 778 C C . ILE A 1 107 ? -5.830 -8.869 8.175 1.00 93.12 107 ILE A C 1
ATOM 780 O O . ILE A 1 107 ? -6.364 -8.700 9.269 1.00 93.12 107 ILE A O 1
ATOM 784 N N . GLY A 1 108 ? -6.455 -9.317 7.089 1.00 87.94 108 GLY A N 1
ATOM 785 C CA . GLY A 1 108 ? -7.882 -9.608 7.033 1.00 87.94 108 GLY A CA 1
ATOM 786 C C . GLY A 1 108 ? -8.723 -8.407 6.595 1.00 87.94 108 GLY A C 1
ATOM 787 O O . GLY A 1 108 ? -8.206 -7.320 6.330 1.00 87.94 108 GLY A O 1
ATOM 788 N N . GLY A 1 109 ? -10.028 -8.647 6.469 1.00 88.69 109 GLY A N 1
ATOM 789 C CA . GLY A 1 109 ? -11.005 -7.604 6.186 1.00 88.69 109 GLY A CA 1
ATOM 790 C C . GLY A 1 109 ? -11.050 -7.129 4.736 1.00 88.69 109 GLY A C 1
ATOM 791 O O . GLY A 1 109 ? -10.344 -7.618 3.844 1.00 88.69 109 GLY A O 1
ATOM 792 N N . GLN A 1 110 ? -11.944 -6.168 4.504 1.00 91.81 110 GLN A N 1
ATOM 793 C CA . GLN A 1 110 ? -12.035 -5.404 3.262 1.00 91.81 110 GLN A CA 1
ATOM 794 C C . GLN A 1 110 ? -11.361 -4.058 3.464 1.00 91.81 110 GLN A C 1
ATOM 796 O O . GLN A 1 110 ? -11.631 -3.378 4.449 1.00 91.81 110 GLN A O 1
ATOM 801 N N . TYR A 1 111 ? -10.539 -3.639 2.511 1.00 93.31 111 TYR A N 1
ATOM 802 C CA . TYR A 1 111 ? -9.747 -2.436 2.658 1.00 93.31 111 TYR A CA 1
ATOM 803 C C . TYR A 1 111 ? -9.627 -1.615 1.383 1.00 93.31 111 TYR A C 1
ATOM 805 O O . TYR A 1 111 ? -9.702 -2.115 0.258 1.00 93.31 111 TYR A O 1
ATOM 813 N N . LYS A 1 112 ? -9.377 -0.321 1.590 1.00 95.00 112 LYS A N 1
ATOM 814 C CA . LYS A 1 112 ? -8.911 0.607 0.560 1.00 95.00 112 LYS A CA 1
ATOM 815 C C . LYS A 1 112 ? -7.571 1.172 0.982 1.00 95.00 112 LYS A C 1
ATOM 817 O O . LYS A 1 112 ? -7.490 1.932 1.943 1.00 95.00 112 LYS A O 1
ATOM 822 N N . LEU A 1 113 ? -6.533 0.820 0.242 1.00 96.69 113 LEU A N 1
ATOM 823 C CA . LEU A 1 113 ? -5.210 1.401 0.367 1.00 96.69 113 LEU A CA 1
ATOM 824 C C . LEU A 1 113 ? -5.011 2.439 -0.734 1.00 96.69 113 LEU A C 1
ATOM 826 O O . LEU A 1 113 ? -5.247 2.169 -1.911 1.00 96.69 113 LEU A O 1
ATOM 830 N N . ARG A 1 114 ? -4.523 3.610 -0.342 1.00 97.25 114 ARG A N 1
ATO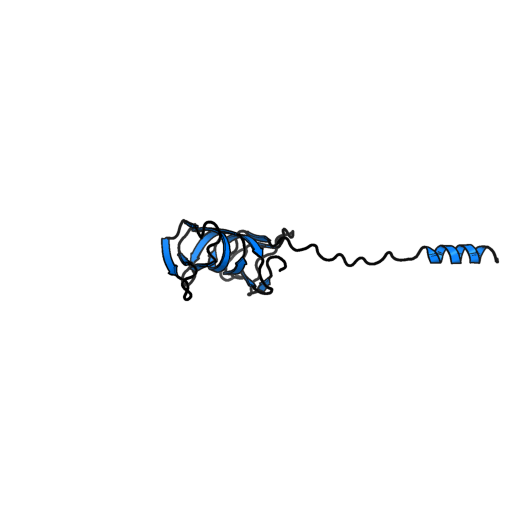M 831 C CA . ARG A 1 114 ? -4.053 4.660 -1.236 1.00 97.25 114 ARG A CA 1
ATOM 832 C C . ARG A 1 114 ? -2.693 5.148 -0.762 1.00 97.25 114 ARG A C 1
ATOM 834 O O . ARG A 1 114 ? -2.582 5.670 0.342 1.00 97.25 114 ARG A O 1
ATOM 841 N N . ILE A 1 115 ? -1.692 5.025 -1.619 1.00 96.56 115 ILE A N 1
ATOM 842 C CA . ILE A 1 115 ? -0.360 5.605 -1.457 1.00 96.56 115 ILE A CA 1
ATOM 843 C C . ILE A 1 115 ? -0.172 6.586 -2.608 1.00 96.56 115 ILE A C 1
ATOM 845 O O . ILE A 1 115 ? -0.378 6.217 -3.762 1.00 96.56 115 ILE A O 1
ATOM 849 N N . THR A 1 116 ? 0.180 7.834 -2.310 1.00 94.81 116 THR A N 1
ATOM 850 C CA . THR A 1 116 ? 0.436 8.846 -3.341 1.00 94.81 116 THR A CA 1
ATOM 851 C C . THR A 1 116 ? 1.707 9.631 -3.074 1.00 94.81 116 THR A C 1
ATOM 853 O O . THR A 1 116 ? 1.988 9.969 -1.921 1.00 94.81 116 THR A O 1
ATOM 856 N N . ASN A 1 117 ? 2.411 9.979 -4.159 1.00 92.19 117 ASN A N 1
ATOM 857 C CA . ASN A 1 117 ? 3.642 10.773 -4.153 1.00 92.19 117 ASN A CA 1
ATOM 858 C C . ASN A 1 117 ? 4.657 10.217 -3.139 1.00 92.19 117 ASN A C 1
ATOM 860 O O . ASN A 1 117 ? 5.043 10.881 -2.171 1.00 92.19 117 ASN A O 1
ATOM 864 N N . ALA A 1 118 ? 4.987 8.938 -3.309 1.00 93.19 118 ALA A N 1
ATOM 865 C CA . ALA A 1 118 ? 5.852 8.190 -2.415 1.00 93.19 118 ALA A CA 1
ATOM 866 C C . ALA A 1 118 ? 7.032 7.576 -3.173 1.00 93.19 118 ALA A C 1
ATOM 868 O O . ALA A 1 118 ? 6.925 7.292 -4.361 1.00 93.19 118 ALA A O 1
ATOM 869 N N . LYS A 1 119 ? 8.133 7.367 -2.452 1.00 93.12 119 LYS A N 1
ATOM 870 C CA . LYS A 1 119 ? 9.374 6.765 -2.938 1.00 93.12 119 LYS A CA 1
ATOM 871 C C . LYS A 1 119 ? 9.741 5.535 -2.113 1.00 93.12 119 LYS A C 1
ATOM 873 O O . LYS A 1 119 ? 9.474 5.500 -0.903 1.00 93.12 119 LYS A O 1
ATOM 878 N N . GLY A 1 120 ? 10.349 4.545 -2.760 1.00 93.88 120 GLY A N 1
ATOM 879 C CA . GLY A 1 120 ? 10.861 3.330 -2.135 1.00 93.88 120 GLY A CA 1
ATOM 880 C C . GLY A 1 120 ? 9.747 2.431 -1.598 1.00 93.88 120 GLY A C 1
ATOM 881 O O . GLY A 1 120 ? 9.846 1.904 -0.485 1.00 93.88 120 GLY A O 1
ATOM 882 N N . ILE A 1 121 ? 8.652 2.291 -2.350 1.00 95.94 121 ILE A N 1
ATOM 883 C CA . ILE A 1 121 ? 7.512 1.443 -1.995 1.00 95.94 121 ILE A CA 1
ATOM 884 C C . ILE A 1 121 ? 7.915 -0.023 -2.171 1.00 95.94 121 ILE A C 1
ATOM 886 O O . ILE A 1 121 ? 8.129 -0.513 -3.278 1.00 95.94 121 ILE A O 1
ATOM 890 N N . ASN A 1 122 ? 7.966 -0.751 -1.063 1.00 97.56 122 ASN A N 1
ATOM 891 C CA . ASN A 1 122 ? 8.059 -2.202 -1.041 1.00 97.56 122 ASN A CA 1
ATOM 892 C C . ASN A 1 122 ? 6.756 -2.736 -0.466 1.00 97.56 122 ASN A C 1
ATOM 894 O O . ASN A 1 122 ? 6.474 -2.539 0.714 1.00 97.56 122 ASN A O 1
ATOM 898 N N . LEU A 1 123 ? 5.941 -3.376 -1.297 1.00 97.31 123 LEU A N 1
ATOM 899 C CA . LEU A 1 123 ? 4.592 -3.791 -0.929 1.00 97.31 123 LEU A CA 1
ATOM 900 C C . LEU A 1 123 ? 4.367 -5.249 -1.303 1.00 97.31 123 LEU A C 1
ATOM 902 O O . LEU A 1 123 ? 4.787 -5.714 -2.358 1.00 97.31 123 LEU A O 1
ATOM 906 N N . SER A 1 124 ? 3.696 -5.977 -0.422 1.00 96.69 124 SER A N 1
ATOM 907 C CA . SER A 1 124 ? 3.183 -7.317 -0.674 1.00 96.69 124 SER A CA 1
ATOM 908 C C . SER A 1 124 ? 1.721 -7.357 -0.261 1.00 96.69 124 SER A C 1
ATOM 910 O O . SER A 1 124 ? 1.400 -7.163 0.911 1.00 96.69 124 SER A O 1
ATOM 912 N N . ALA A 1 125 ? 0.839 -7.587 -1.224 1.00 95.19 125 ALA A N 1
ATOM 913 C CA . ALA A 1 125 ? -0.582 -7.780 -0.993 1.00 95.19 125 ALA A CA 1
ATOM 914 C C . ALA A 1 125 ? -0.989 -9.182 -1.441 1.00 95.19 125 ALA A C 1
ATOM 916 O O . ALA A 1 125 ? -0.539 -9.672 -2.476 1.00 95.19 125 ALA A O 1
ATOM 917 N N . VAL A 1 126 ? -1.844 -9.816 -0.649 1.00 93.56 126 VAL A N 1
ATOM 918 C CA . VAL A 1 126 ? -2.440 -11.118 -0.944 1.00 93.56 126 VAL A CA 1
ATOM 919 C C . VAL A 1 126 ? -3.930 -11.002 -0.704 1.00 93.56 126 VAL A C 1
ATOM 921 O O . VAL A 1 126 ? -4.353 -10.546 0.359 1.00 93.56 126 VAL A O 1
ATOM 924 N N . GLY A 1 127 ? -4.739 -11.412 -1.670 1.00 92.00 127 GLY A N 1
ATOM 925 C CA . GLY A 1 127 ? -6.174 -11.329 -1.518 1.00 92.00 127 GLY A CA 1
ATOM 926 C C . GLY A 1 127 ? -6.942 -11.310 -2.820 1.00 92.00 127 GLY A C 1
ATOM 927 O O . GLY A 1 127 ? -6.527 -11.850 -3.840 1.00 92.00 127 GLY A O 1
ATOM 928 N N . ARG A 1 128 ? -8.116 -10.691 -2.752 1.00 91.06 128 ARG A N 1
ATOM 929 C CA . ARG A 1 128 ? -9.061 -10.620 -3.860 1.00 91.06 128 ARG A CA 1
ATOM 930 C C . ARG A 1 128 ? -9.503 -9.188 -4.084 1.00 91.06 128 ARG A C 1
ATOM 932 O O . ARG A 1 128 ? -9.730 -8.443 -3.133 1.00 91.06 128 ARG A O 1
ATOM 939 N N . SER A 1 129 ? -9.688 -8.825 -5.340 1.00 86.31 129 SER A N 1
ATOM 940 C CA . SER A 1 129 ? -10.313 -7.582 -5.756 1.00 86.31 129 SER A CA 1
ATOM 941 C C . SER A 1 129 ? -11.281 -7.844 -6.904 1.00 86.31 129 SER A C 1
ATOM 943 O O . SER A 1 129 ? -11.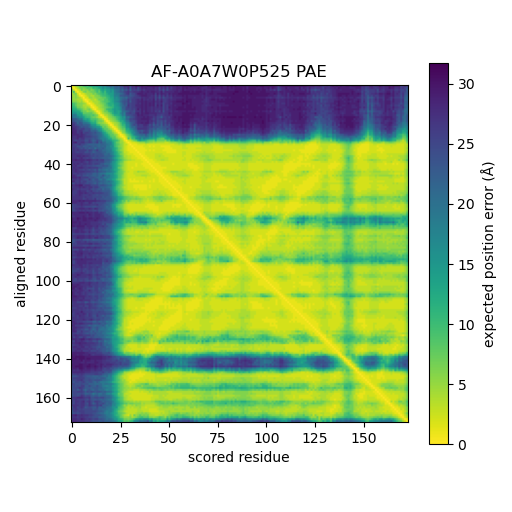187 -8.839 -7.626 1.00 86.31 129 SER A O 1
ATOM 945 N N . ARG A 1 130 ? -12.209 -6.907 -7.113 1.00 82.25 130 ARG A N 1
ATOM 946 C CA . ARG A 1 130 ? -12.949 -6.864 -8.380 1.00 82.25 130 ARG A CA 1
ATOM 947 C C . ARG A 1 130 ? -11.999 -6.439 -9.506 1.00 82.25 130 ARG A C 1
ATOM 949 O O . ARG A 1 130 ? -10.900 -5.939 -9.242 1.00 82.25 130 ARG A O 1
ATOM 956 N N . VAL A 1 131 ? -12.440 -6.627 -10.747 1.00 74.62 131 VAL A N 1
ATOM 957 C CA . VAL A 1 131 ? -11.757 -6.102 -11.939 1.00 74.62 131 VAL A CA 1
ATOM 958 C C . VAL A 1 131 ? -11.553 -4.590 -11.779 1.00 74.62 131 VAL A C 1
ATOM 960 O O . VAL A 1 131 ? -12.424 -3.902 -11.234 1.00 74.62 131 VAL A O 1
ATOM 963 N N . ASP A 1 132 ? -10.401 -4.086 -12.224 1.00 80.06 132 ASP A N 1
ATOM 964 C CA . ASP A 1 132 ? -10.055 -2.660 -12.224 1.00 80.06 132 ASP A CA 1
ATOM 965 C C . ASP A 1 132 ? -10.014 -1.993 -10.838 1.00 80.06 132 ASP A C 1
ATOM 967 O O . ASP A 1 132 ? -10.306 -0.803 -10.707 1.00 80.06 132 ASP A O 1
ATOM 971 N N . GLN A 1 133 ? -9.678 -2.741 -9.785 1.00 88.31 133 GLN A N 1
ATOM 972 C CA . GLN A 1 133 ? -9.602 -2.217 -8.411 1.00 88.31 133 GLN A CA 1
ATOM 973 C C . GLN A 1 133 ? -8.179 -2.075 -7.867 1.00 88.31 133 GLN A C 1
ATOM 975 O O . GLN A 1 133 ? -7.996 -1.592 -6.748 1.00 88.31 133 GLN A O 1
ATOM 980 N N . VAL A 1 134 ? -7.183 -2.493 -8.641 1.00 89.94 134 VAL A N 1
ATOM 981 C CA . VAL A 1 134 ? -5.777 -2.232 -8.348 1.00 89.94 134 VAL A CA 1
ATOM 982 C C . VAL A 1 134 ? -5.267 -1.262 -9.391 1.00 89.94 134 VAL A C 1
ATOM 984 O O . VAL A 1 134 ? -5.313 -1.581 -10.576 1.00 89.94 134 VAL A O 1
ATOM 987 N N . HIS A 1 135 ? -4.812 -0.085 -8.972 1.00 92.88 135 HIS A N 1
ATOM 988 C CA . HIS A 1 135 ? -4.221 0.896 -9.877 1.00 92.88 135 HIS A CA 1
ATOM 989 C C . HIS A 1 135 ? -2.783 1.164 -9.476 1.00 92.88 135 HIS A C 1
ATOM 991 O O . HIS A 1 135 ? -2.508 1.482 -8.317 1.00 92.88 135 HIS A O 1
ATOM 997 N N . LEU A 1 136 ? -1.887 1.029 -10.444 1.00 91.25 136 LEU A N 1
ATOM 998 C CA . LEU A 1 136 ? -0.472 1.333 -10.292 1.00 91.25 136 LEU A CA 1
ATOM 999 C C . LEU A 1 136 ? -0.142 2.478 -11.243 1.00 91.25 136 LEU A C 1
ATOM 1001 O O . LEU A 1 136 ? -0.613 2.483 -12.379 1.00 91.25 136 LEU A O 1
ATOM 1005 N N . ASP A 1 137 ? 0.630 3.439 -10.758 1.00 90.19 137 ASP A N 1
ATOM 1006 C CA . ASP A 1 137 ? 1.119 4.566 -11.546 1.00 90.19 137 ASP A CA 1
ATOM 1007 C C . ASP A 1 137 ? 2.531 4.882 -11.054 1.00 90.19 137 ASP A C 1
ATOM 1009 O O . ASP A 1 137 ? 2.708 5.364 -9.932 1.00 90.19 137 ASP A O 1
ATOM 1013 N N . GLY A 1 138 ? 3.522 4.490 -11.845 1.00 83.38 138 GLY A N 1
ATOM 1014 C CA . GLY A 1 138 ? 4.921 4.829 -11.640 1.00 83.38 138 GLY A CA 1
ATOM 1015 C C . GLY A 1 138 ? 5.148 6.308 -11.930 1.00 83.38 138 GLY A C 1
ATOM 1016 O O . GLY A 1 138 ? 4.475 6.886 -12.782 1.00 83.38 138 GLY A O 1
ATOM 1017 N N . ASP A 1 139 ? 6.074 6.932 -11.209 1.00 75.50 139 ASP A N 1
ATOM 1018 C CA . ASP A 1 139 ? 6.289 8.378 -11.315 1.00 75.50 139 ASP A CA 1
ATOM 1019 C C . ASP A 1 139 ? 6.905 8.828 -12.653 1.00 75.50 139 ASP A C 1
ATOM 1021 O O . ASP A 1 139 ? 6.868 10.017 -12.963 1.00 75.50 139 ASP A O 1
ATOM 1025 N N . GLY A 1 140 ? 7.402 7.899 -13.477 1.00 57.44 140 GLY A N 1
ATOM 1026 C CA . GLY A 1 140 ? 7.614 8.086 -14.909 1.00 57.44 140 GLY A CA 1
ATOM 1027 C C . GLY A 1 140 ? 8.441 9.330 -15.222 1.00 57.44 140 GLY A C 1
ATOM 1028 O O . GLY A 1 140 ? 7.907 10.367 -15.611 1.00 57.44 140 GLY A O 1
ATOM 1029 N N . GLU A 1 141 ? 9.758 9.219 -15.060 1.00 51.88 141 GLU A N 1
ATOM 1030 C CA . GLU A 1 141 ? 10.769 10.267 -15.300 1.00 51.88 141 GLU A CA 1
ATOM 1031 C C . GLU A 1 141 ? 10.717 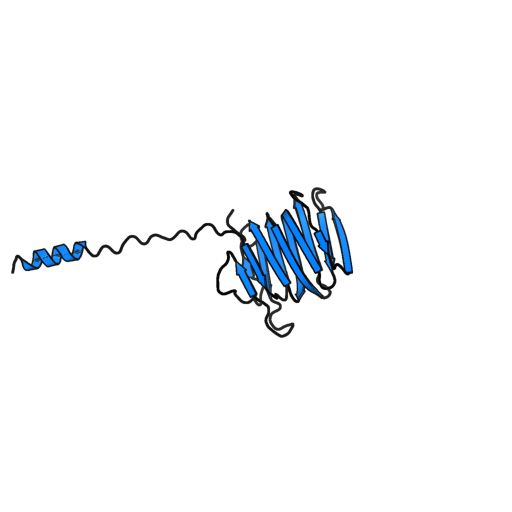11.522 -14.404 1.00 51.88 141 GLU A C 1
ATOM 1033 O O . GLU A 1 141 ? 11.686 12.284 -14.393 1.00 51.88 141 GLU A O 1
ATOM 1038 N N . ALA A 1 142 ? 9.665 11.752 -13.610 1.00 53.06 142 ALA A N 1
ATOM 1039 C CA . ALA A 1 142 ? 9.559 12.966 -12.792 1.00 53.06 142 ALA A CA 1
ATOM 1040 C C . ALA A 1 142 ? 10.511 12.995 -11.575 1.00 53.06 142 ALA A C 1
ATOM 1042 O O . ALA A 1 142 ? 10.896 14.083 -11.132 1.00 53.06 142 ALA A O 1
ATOM 1043 N N . LEU A 1 143 ? 10.949 11.833 -11.073 1.00 53.56 143 LEU A N 1
ATOM 1044 C CA . LEU A 1 143 ? 11.881 11.721 -9.939 1.00 53.56 143 LEU A CA 1
ATOM 1045 C C . LEU A 1 143 ? 13.297 11.243 -10.294 1.00 53.56 143 LEU A C 1
ATOM 1047 O O . LEU A 1 143 ? 14.155 11.285 -9.410 1.00 53.56 143 LEU A O 1
ATOM 1051 N N . GLY A 1 144 ? 13.557 10.895 -11.560 1.00 51.72 144 GLY A N 1
ATOM 1052 C CA . GLY A 1 144 ? 14.854 10.410 -12.045 1.00 51.72 144 GLY A CA 1
ATOM 1053 C C . GLY A 1 144 ? 15.249 9.046 -11.457 1.00 51.72 144 GLY A C 1
ATOM 1054 O O . GLY A 1 144 ? 15.398 8.909 -10.247 1.00 51.72 144 GLY A O 1
ATOM 1055 N N . ASP A 1 145 ? 15.488 8.074 -12.339 1.00 59.28 145 ASP A N 1
ATOM 1056 C CA . ASP A 1 145 ? 15.823 6.662 -12.076 1.00 59.28 145 ASP A CA 1
ATOM 1057 C C . ASP A 1 145 ? 14.643 5.712 -11.772 1.00 59.28 145 ASP A C 1
ATOM 1059 O O . ASP A 1 145 ? 13.655 6.094 -11.158 1.00 59.28 145 ASP A O 1
ATOM 1063 N N . ASP A 1 146 ? 14.803 4.475 -12.274 1.00 68.25 146 ASP A N 1
ATOM 1064 C CA . ASP A 1 146 ? 13.969 3.259 -12.178 1.00 68.25 146 ASP A CA 1
ATOM 1065 C C . ASP A 1 146 ? 12.702 3.383 -11.307 1.00 68.25 146 ASP A C 1
ATOM 1067 O O . ASP A 1 146 ? 12.782 3.344 -10.079 1.00 68.25 146 ASP A O 1
ATOM 1071 N N . ASP A 1 147 ? 11.525 3.435 -11.951 1.00 78.25 147 ASP A N 1
ATOM 1072 C CA . ASP A 1 147 ? 10.197 3.546 -11.314 1.00 78.25 147 ASP A CA 1
ATOM 1073 C C . ASP A 1 147 ? 9.865 2.369 -10.374 1.00 78.25 147 ASP A C 1
ATOM 1075 O O . ASP A 1 147 ? 8.820 2.349 -9.722 1.00 78.25 147 ASP A O 1
ATOM 1079 N N . GLY A 1 148 ? 10.750 1.374 -10.312 1.00 89.25 148 GLY A N 1
ATOM 1080 C CA . GLY A 1 148 ? 10.606 0.142 -9.570 1.00 89.25 148 GLY A CA 1
ATOM 1081 C C . GLY A 1 148 ? 9.874 -0.912 -10.374 1.00 89.25 148 GLY A C 1
ATOM 1082 O O . GLY A 1 148 ? 9.546 -0.754 -11.553 1.00 89.25 148 GLY A O 1
ATOM 1083 N N . THR A 1 149 ? 9.621 -2.047 -9.729 1.00 92.94 149 THR A N 1
ATOM 1084 C CA . THR A 1 149 ? 9.041 -3.198 -10.417 1.00 92.94 149 THR A CA 1
ATOM 1085 C C . THR A 1 149 ? 7.890 -3.824 -9.654 1.00 92.94 149 THR A C 1
ATOM 1087 O O . THR A 1 149 ? 7.835 -3.782 -8.425 1.00 92.94 149 THR A O 1
ATOM 1090 N N . PHE A 1 150 ? 6.973 -4.451 -10.385 1.00 93.81 150 PHE A N 1
ATOM 1091 C CA . PHE A 1 150 ? 5.849 -5.185 -9.835 1.00 93.81 150 PHE A CA 1
ATOM 1092 C C . PHE A 1 150 ? 5.695 -6.573 -10.466 1.00 93.81 150 PHE A C 1
ATOM 1094 O O . PHE A 1 150 ? 6.141 -6.842 -11.583 1.00 93.81 150 PHE A O 1
ATOM 1101 N N . SER A 1 151 ? 5.042 -7.466 -9.734 1.00 92.94 151 SER A N 1
ATOM 1102 C CA . SER A 1 151 ? 4.640 -8.792 -10.193 1.00 92.94 151 SER A CA 1
ATOM 1103 C C . SER A 1 151 ? 3.281 -9.135 -9.595 1.00 92.94 151 SER A C 1
ATOM 1105 O O . SER A 1 151 ? 3.030 -8.858 -8.418 1.00 92.94 151 SER A O 1
ATOM 1107 N N . PHE A 1 152 ? 2.416 -9.724 -10.416 1.00 91.12 152 PHE A N 1
ATOM 1108 C CA . PHE A 1 152 ? 1.164 -10.327 -9.975 1.00 91.12 152 PHE A CA 1
ATOM 1109 C C . PHE A 1 152 ? 1.292 -11.841 -10.028 1.00 91.12 152 PHE A C 1
ATOM 1111 O O . PHE A 1 152 ? 1.907 -12.360 -10.951 1.00 91.12 152 PHE A O 1
ATOM 1118 N N . ASP A 1 153 ? 0.707 -12.538 -9.056 1.00 88.31 153 ASP A N 1
ATOM 1119 C CA . ASP A 1 153 ? 0.604 -14.007 -9.043 1.00 88.31 153 ASP A CA 1
ATOM 1120 C C . ASP A 1 153 ? 1.952 -14.737 -9.208 1.00 88.31 153 ASP A C 1
ATOM 1122 O O . ASP A 1 153 ? 2.021 -15.847 -9.724 1.00 88.31 153 ASP A O 1
ATOM 1126 N N . GLY A 1 154 ? 3.042 -14.102 -8.763 1.00 81.38 154 GLY A N 1
ATOM 1127 C CA . GLY A 1 154 ? 4.394 -14.640 -8.908 1.00 81.38 154 GLY A CA 1
ATOM 1128 C C . GLY A 1 154 ? 4.927 -14.640 -10.345 1.00 81.38 154 GLY A C 1
ATOM 1129 O O . GLY A 1 154 ? 5.933 -15.302 -10.599 1.00 81.38 154 GLY A O 1
ATOM 1130 N N . ASP A 1 155 ? 4.301 -13.903 -11.269 1.00 85.12 155 ASP A N 1
ATOM 1131 C CA . ASP A 1 155 ? 4.758 -13.759 -12.650 1.00 85.12 155 ASP A CA 1
ATOM 1132 C C . ASP A 1 155 ? 6.208 -13.261 -12.687 1.00 85.12 155 ASP A C 1
ATOM 1134 O O . ASP A 1 155 ? 6.554 -12.214 -12.123 1.00 85.12 155 ASP A O 1
ATOM 1138 N N . LEU A 1 156 ? 7.054 -14.013 -13.391 1.00 82.06 156 LEU A N 1
ATOM 1139 C CA . LEU A 1 156 ? 8.437 -13.656 -13.674 1.00 82.06 156 LEU A CA 1
ATOM 1140 C C . LEU A 1 156 ? 8.636 -13.479 -15.190 1.00 82.06 156 LEU A C 1
ATOM 1142 O O . LEU A 1 156 ? 8.084 -14.256 -15.971 1.00 82.06 156 LEU A O 1
ATOM 1146 N N . PRO A 1 157 ? 9.460 -12.509 -15.625 1.00 87.88 157 PRO A N 1
ATOM 1147 C CA . PRO A 1 157 ? 10.165 -11.532 -14.794 1.00 87.88 157 PRO A CA 1
ATOM 1148 C C . PRO A 1 157 ? 9.221 -10.464 -14.215 1.00 87.88 157 PRO A C 1
ATOM 1150 O O . PRO A 1 157 ? 8.129 -10.231 -14.734 1.00 87.88 157 PRO A O 1
ATOM 1153 N N . TYR A 1 158 ? 9.673 -9.796 -13.150 1.00 89.69 158 TYR A N 1
ATOM 1154 C CA . TYR A 1 158 ? 9.018 -8.585 -12.654 1.00 89.69 158 TYR A CA 1
ATOM 1155 C C . TYR A 1 158 ? 8.982 -7.529 -13.770 1.00 89.69 158 TYR A C 1
ATOM 1157 O O . TYR A 1 158 ? 9.938 -7.392 -14.537 1.00 89.69 158 TYR A O 1
ATOM 1165 N N . LYS A 1 159 ? 7.878 -6.790 -13.860 1.00 91.06 159 LYS A N 1
ATOM 1166 C CA . LYS A 1 159 ? 7.662 -5.736 -14.858 1.00 91.06 159 LYS A CA 1
ATOM 1167 C C . LYS A 1 159 ? 7.948 -4.379 -14.229 1.00 91.06 159 LYS A C 1
ATOM 1169 O O . LYS A 1 159 ? 7.680 -4.204 -13.046 1.00 91.06 159 LYS A O 1
ATOM 1174 N N . SER A 1 160 ? 8.473 -3.432 -14.999 1.00 90.88 160 SER A N 1
ATOM 1175 C CA . SER A 1 160 ? 8.604 -2.043 -14.538 1.00 90.88 160 SER A CA 1
ATOM 1176 C C . SER A 1 160 ? 7.224 -1.460 -14.229 1.00 90.88 160 SER A C 1
ATOM 1178 O O . SER A 1 160 ? 6.251 -1.822 -14.900 1.00 90.88 160 SER A O 1
ATOM 1180 N N . LEU A 1 161 ? 7.124 -0.623 -13.194 1.00 89.81 161 LEU A N 1
ATOM 1181 C CA . LEU A 1 161 ? 5.884 0.081 -12.876 1.00 89.81 161 LEU A CA 1
ATOM 1182 C C . LEU A 1 161 ? 5.419 0.932 -14.073 1.00 89.81 161 LEU A C 1
ATOM 1184 O O . LEU A 1 161 ? 6.238 1.436 -14.833 1.00 89.81 161 LEU A O 1
ATOM 1188 N N . PRO A 1 162 ? 4.102 1.039 -14.308 1.00 88.38 162 PRO A N 1
ATOM 1189 C CA . PRO A 1 162 ? 3.594 1.675 -15.516 1.00 88.38 162 PRO A CA 1
ATOM 1190 C C . PRO A 1 162 ? 3.694 3.203 -15.415 1.00 88.38 162 PRO A C 1
ATOM 1192 O O . PRO A 1 162 ? 3.175 3.776 -14.472 1.00 88.38 162 PRO A O 1
ATOM 1195 N N . ASN A 1 163 ? 4.244 3.880 -16.425 1.00 83.69 163 ASN A N 1
ATOM 1196 C CA . ASN A 1 163 ? 4.427 5.353 -16.452 1.00 83.69 163 ASN A CA 1
ATOM 1197 C C . ASN A 1 163 ? 3.116 6.160 -16.611 1.00 83.69 163 ASN A C 1
ATOM 1199 O O . ASN A 1 163 ? 3.120 7.336 -16.975 1.00 83.69 163 ASN A O 1
ATOM 1203 N N . LYS A 1 164 ? 1.980 5.479 -16.503 1.00 83.12 164 LYS A N 1
ATOM 1204 C CA . LYS A 1 164 ? 0.631 6.031 -16.493 1.00 83.12 164 LYS A CA 1
ATOM 1205 C C . LYS A 1 164 ? -0.250 5.052 -15.737 1.00 83.12 164 LYS A C 1
ATOM 1207 O O . LYS A 1 164 ? -0.029 3.845 -15.832 1.00 83.12 164 LYS A O 1
ATOM 1212 N N . LEU A 1 165 ? -1.304 5.562 -15.106 1.00 85.38 165 LEU A N 1
ATOM 1213 C CA . LEU A 1 165 ? -2.289 4.755 -14.392 1.00 85.38 165 LEU A CA 1
ATOM 1214 C C . LEU A 1 165 ? -2.741 3.529 -15.207 1.00 85.38 165 LEU A C 1
ATOM 1216 O O . LEU A 1 165 ? -3.473 3.662 -16.194 1.00 85.38 165 LEU A O 1
ATOM 1220 N N . ASP A 1 166 ? -2.345 2.343 -14.750 1.00 88.88 166 ASP A N 1
ATOM 1221 C CA . ASP A 1 166 ? -2.766 1.062 -15.312 1.00 88.88 166 ASP A CA 1
ATOM 1222 C C . ASP A 1 166 ? -3.580 0.268 -14.288 1.00 88.88 166 ASP A C 1
ATOM 1224 O O . ASP A 1 166 ? -3.430 0.433 -13.071 1.00 88.88 166 ASP A O 1
ATOM 1228 N N . LYS A 1 167 ? -4.503 -0.556 -14.788 1.00 90.06 167 LYS A N 1
ATOM 1229 C CA . LYS A 1 167 ? -5.525 -1.219 -13.977 1.00 90.06 167 LYS A CA 1
ATOM 1230 C C . LYS A 1 167 ? -5.332 -2.724 -13.977 1.00 90.06 167 LYS A C 1
ATOM 1232 O O . LYS A 1 167 ? -5.210 -3.364 -15.015 1.00 90.06 167 LYS A O 1
ATOM 1237 N N . PHE A 1 168 ? -5.388 -3.290 -12.781 1.00 88.44 168 PHE A N 1
ATOM 1238 C CA . PHE A 1 168 ? -5.186 -4.706 -12.532 1.00 88.44 168 PHE A CA 1
ATOM 1239 C C . PHE A 1 168 ? -6.264 -5.263 -11.601 1.00 88.44 168 PHE A C 1
ATOM 1241 O O . PHE A 1 168 ? -7.082 -4.543 -11.013 1.00 88.44 168 PHE A O 1
ATOM 1248 N N . GLN A 1 169 ? -6.234 -6.585 -11.462 1.00 88.19 169 GLN A N 1
ATOM 1249 C CA . GLN A 1 169 ? -7.072 -7.347 -10.553 1.00 88.19 169 GLN A CA 1
ATOM 1250 C C . GLN A 1 169 ? -6.188 -8.230 -9.666 1.00 88.19 169 GLN A C 1
ATOM 1252 O O . GLN A 1 169 ? -5.281 -8.892 -10.164 1.00 88.19 169 GLN A O 1
ATOM 1257 N N . LEU A 1 170 ? -6.482 -8.258 -8.367 1.00 84.75 170 LEU A N 1
ATOM 1258 C CA . LEU A 1 170 ? -5.953 -9.239 -7.422 1.00 84.75 170 LEU A CA 1
ATOM 1259 C C . LEU A 1 170 ? -6.884 -10.450 -7.385 1.00 84.75 170 LEU A C 1
ATOM 1261 O O . LEU A 1 170 ? -8.025 -10.331 -6.943 1.00 84.75 170 LEU A O 1
ATOM 1265 N N . GLY A 1 171 ? -6.396 -11.606 -7.828 1.00 82.50 171 GLY A N 1
ATOM 1266 C CA . GLY A 1 171 ? -7.128 -12.873 -7.777 1.00 82.50 171 GLY A CA 1
ATOM 1267 C C . GLY A 1 171 ? -8.421 -12.852 -8.598 1.00 82.50 171 GLY A C 1
ATOM 1268 O O . GLY A 1 171 ? -8.796 -11.846 -9.193 1.00 82.50 171 GLY A O 1
ATOM 1269 N N . SER A 1 172 ? -9.132 -13.973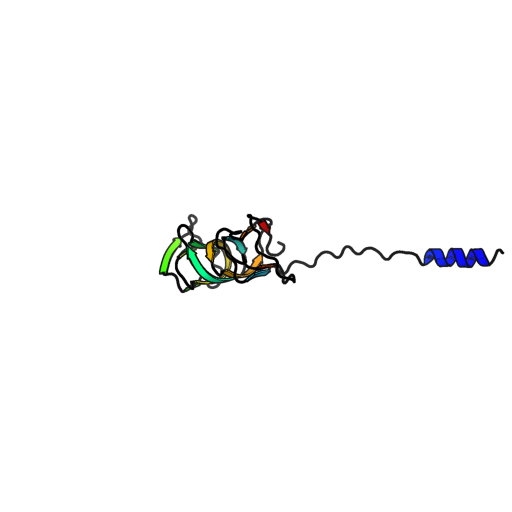 -8.653 1.00 67.50 172 SER A N 1
ATOM 1270 C CA . SER A 1 172 ? -10.489 -14.021 -9.213 1.00 67.50 172 SER A CA 1
ATOM 1271 C C . SER A 1 172 ? -11.514 -14.203 -8.096 1.00 67.50 172 SER A C 1
ATOM 1273 O O . SER A 1 172 ? -11.320 -15.045 -7.217 1.00 67.50 172 SER A O 1
ATOM 1275 N N . SER A 1 173 ? -12.589 -13.413 -8.132 1.00 56.00 173 SER A N 1
ATOM 1276 C CA . SER A 1 173 ? -13.794 -13.612 -7.315 1.00 56.00 173 SER A CA 1
ATOM 1277 C C . SER A 1 173 ? -14.652 -14.747 -7.849 1.00 56.00 173 SER A C 1
ATOM 1279 O O . SER A 1 173 ? -14.859 -14.738 -9.086 1.00 56.00 173 SER A O 1
#

Radius of gyration: 23.67 Å; Cα contacts (8 Å, |Δi|>4): 454; chains: 1; bounding box: 37×69×71 Å